Protein AF-A0A7V0P7N4-F1 (afdb_monomer_lite)

Radius of gyration: 17.13 Å; chains: 1; bounding box: 46×35×41 Å

Sequence (166 aa):
MLRQYIFILWTRNGWIIWIKNAVKNLLLRVKTKVYFIRAVEGRRDEVKRKLFSLIQQSQILNFIPVKSSAVIKMHFGEEGNTGFVKPQYVKVIVDEIKKRESTVLLADTNTLYKGRRTNSKDHMELAEEHGFTPEIAGAEVFIPDDRKEENFKEVVVDGEYIKKAK

Secondary structure (DSSP, 8-state):
-----EEEEEETTTEEEEEESHHHHHHTT--PPP------TT-HHHHHHHHHHHHHHHTGGGGSPTT-EEEEE-----TT---SPPHHHHHHHHHHHHTTT-EEEEE----SSSSGGGSHHHHHHHHHHTT-SHHHHSSEEE---TTSGGG---EE---SS-SEE-

Structure (mmCIF, N/CA/C/O backbone):
data_AF-A0A7V0P7N4-F1
#
_entry.id   AF-A0A7V0P7N4-F1
#
loop_
_atom_site.group_PDB
_atom_site.id
_atom_site.type_symbol
_atom_site.label_atom_id
_atom_site.label_alt_id
_atom_site.label_comp_id
_atom_site.label_asym_id
_atom_site.label_entity_id
_atom_site.label_seq_id
_atom_site.pdbx_PDB_ins_code
_atom_site.Cartn_x
_atom_site.Cartn_y
_atom_site.Cartn_z
_atom_site.occupancy
_atom_site.B_iso_or_equiv
_atom_site.auth_seq_id
_atom_site.auth_comp_id
_atom_site.auth_asym_id
_atom_site.auth_atom_id
_atom_site.pdbx_PDB_model_num
ATOM 1 N N . MET A 1 1 ? 3.627 -0.752 23.710 1.00 33.25 1 MET A N 1
ATOM 2 C CA . MET A 1 1 ? 2.493 -0.591 22.772 1.00 33.25 1 MET A CA 1
ATOM 3 C C . MET A 1 1 ? 2.653 -1.623 21.653 1.00 33.25 1 MET A C 1
ATOM 5 O O . MET A 1 1 ? 3.619 -1.540 20.907 1.00 33.25 1 MET A O 1
ATOM 9 N N . LEU A 1 2 ? 1.813 -2.665 21.610 1.00 28.08 2 LEU A N 1
ATOM 10 C CA . LEU A 1 2 ? 1.908 -3.749 20.618 1.00 28.08 2 LEU A CA 1
ATOM 11 C C . LEU A 1 2 ? 1.542 -3.209 19.227 1.00 28.08 2 LEU A C 1
ATOM 13 O O . LEU A 1 2 ? 0.370 -2.970 18.950 1.00 28.08 2 LEU A O 1
ATOM 17 N N . ARG A 1 3 ? 2.540 -3.009 18.360 1.00 34.34 3 ARG A N 1
ATOM 18 C CA . ARG A 1 3 ? 2.314 -2.697 16.943 1.00 34.34 3 ARG A CA 1
ATOM 19 C C . ARG A 1 3 ? 1.809 -3.964 16.252 1.00 34.34 3 ARG A C 1
ATOM 21 O O . ARG A 1 3 ? 2.517 -4.969 16.217 1.00 34.34 3 ARG A O 1
ATOM 28 N N . GLN A 1 4 ? 0.570 -3.942 15.769 1.00 36.25 4 GLN A N 1
ATOM 29 C CA . GLN A 1 4 ? 0.013 -5.028 14.964 1.00 36.25 4 GLN A CA 1
ATOM 30 C C . GLN A 1 4 ? 0.334 -4.754 13.494 1.00 36.25 4 GLN A C 1
ATOM 32 O O . GLN A 1 4 ? 0.027 -3.680 12.986 1.00 36.25 4 GLN A O 1
ATOM 37 N N . TYR A 1 5 ? 0.973 -5.716 12.831 1.00 38.06 5 TYR A N 1
ATOM 38 C CA . TYR A 1 5 ? 1.341 -5.633 11.418 1.00 38.06 5 TYR A CA 1
ATOM 39 C C . TYR A 1 5 ? 0.432 -6.551 10.596 1.00 38.06 5 TYR A C 1
ATOM 41 O O . TYR A 1 5 ? 0.170 -7.689 11.002 1.00 38.06 5 TYR A O 1
ATOM 49 N N . ILE A 1 6 ? -0.020 -6.067 9.439 1.00 42.59 6 ILE A N 1
ATOM 50 C CA . ILE A 1 6 ? -0.655 -6.882 8.401 1.00 42.59 6 ILE A CA 1
ATOM 51 C C . ILE A 1 6 ? 0.357 -7.089 7.279 1.00 42.59 6 ILE A C 1
ATOM 53 O O . ILE A 1 6 ? 0.958 -6.125 6.812 1.00 42.59 6 ILE A O 1
ATOM 57 N N . PHE A 1 7 ? 0.456 -8.323 6.791 1.00 37.62 7 PHE A N 1
ATOM 58 C CA . PHE A 1 7 ? 1.076 -8.622 5.504 1.00 37.62 7 PHE A CA 1
ATOM 59 C C . PHE A 1 7 ? 0.002 -9.111 4.533 1.00 37.62 7 PHE A C 1
ATOM 61 O O . PHE A 1 7 ? -0.750 -10.039 4.848 1.00 37.62 7 PHE A O 1
ATOM 68 N N . ILE A 1 8 ? -0.062 -8.474 3.365 1.00 44.78 8 ILE A N 1
ATOM 69 C CA . ILE A 1 8 ? -0.868 -8.916 2.227 1.00 44.78 8 ILE A CA 1
ATOM 70 C C . ILE A 1 8 ? 0.117 -9.454 1.188 1.00 44.78 8 ILE A C 1
ATOM 72 O O . ILE A 1 8 ? 0.950 -8.700 0.691 1.00 44.78 8 ILE A O 1
ATOM 76 N N . LEU A 1 9 ? 0.039 -10.749 0.875 1.00 36.62 9 LEU A N 1
ATOM 77 C CA . LEU A 1 9 ? 0.823 -11.362 -0.202 1.00 36.62 9 LEU A CA 1
ATOM 78 C C . LEU A 1 9 ? -0.091 -11.666 -1.393 1.00 36.62 9 LEU A C 1
ATOM 80 O O . LEU A 1 9 ? -1.143 -12.287 -1.225 1.00 36.62 9 LEU A O 1
ATOM 84 N N . TRP A 1 10 ? 0.334 -11.271 -2.594 1.00 35.84 10 TRP A N 1
ATOM 85 C CA . TRP A 1 10 ? -0.264 -11.717 -3.851 1.00 35.84 10 TRP A CA 1
ATOM 86 C C . TRP A 1 10 ? 0.690 -12.703 -4.521 1.00 35.84 10 TRP A C 1
ATOM 88 O O . TRP A 1 10 ? 1.882 -12.425 -4.639 1.00 35.84 10 TRP A O 1
ATOM 98 N N . THR A 1 11 ? 0.192 -13.868 -4.934 1.00 36.09 11 THR A N 1
ATOM 99 C CA . THR A 1 11 ? 0.999 -14.833 -5.698 1.00 36.09 11 THR A CA 1
ATOM 100 C C . THR A 1 11 ? 0.567 -14.832 -7.161 1.00 36.09 11 THR A C 1
ATOM 102 O O . THR A 1 11 ? -0.611 -14.631 -7.456 1.00 36.09 11 THR A O 1
ATOM 105 N N . ARG A 1 12 ? 1.505 -15.119 -8.076 1.00 31.55 12 ARG A N 1
ATOM 106 C CA . ARG A 1 12 ? 1.282 -15.199 -9.537 1.00 31.55 12 ARG A CA 1
ATOM 107 C C . ARG A 1 12 ? 0.130 -16.126 -9.968 1.00 31.55 12 ARG A C 1
ATOM 109 O O . ARG A 1 12 ? -0.337 -16.008 -11.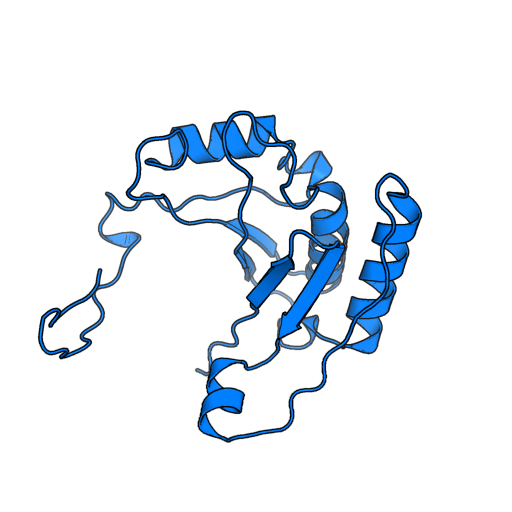091 1.00 31.55 12 ARG A O 1
ATOM 116 N N . ASN A 1 13 ? -0.359 -16.994 -9.079 1.00 34.88 13 ASN A N 1
ATOM 117 C CA . ASN A 1 13 ? -1.439 -17.950 -9.340 1.00 34.88 13 ASN A CA 1
ATOM 118 C C . ASN A 1 13 ? -2.815 -17.496 -8.802 1.00 34.88 13 ASN A C 1
ATOM 120 O O . ASN A 1 13 ? -3.704 -18.326 -8.624 1.00 34.88 13 ASN A O 1
ATOM 124 N N . GLY A 1 14 ? -3.004 -16.201 -8.510 1.00 34.25 14 GLY A N 1
ATOM 125 C CA . GLY A 1 14 ? -4.324 -15.638 -8.191 1.00 34.25 14 GLY A CA 1
ATOM 126 C C . GLY A 1 14 ? -4.780 -15.798 -6.735 1.00 34.25 14 GLY A C 1
ATOM 127 O O . GLY A 1 14 ? -5.980 -15.755 -6.462 1.00 34.25 14 GLY A O 1
ATOM 128 N N . TRP A 1 15 ? -3.847 -15.963 -5.792 1.00 33.25 15 TRP A N 1
ATOM 129 C CA . TRP A 1 15 ? -4.159 -16.061 -4.361 1.00 33.25 15 TRP A CA 1
ATOM 130 C C . TRP A 1 15 ? -3.875 -14.752 -3.628 1.00 33.25 15 TRP A C 1
ATOM 132 O O . TRP A 1 15 ? -2.786 -14.191 -3.753 1.00 33.25 15 TRP A O 1
ATOM 142 N N . ILE A 1 16 ? -4.838 -14.320 -2.812 1.00 45.38 16 ILE A N 1
ATOM 143 C CA . ILE A 1 16 ? -4.656 -13.288 -1.788 1.00 45.38 16 ILE A CA 1
ATOM 144 C C . ILE A 1 16 ? -4.404 -14.018 -0.464 1.00 45.38 16 ILE A C 1
ATOM 146 O O . ILE A 1 16 ? -5.282 -14.736 0.011 1.00 45.38 16 ILE A O 1
ATOM 150 N N . ILE A 1 17 ? -3.221 -13.845 0.128 1.00 46.38 17 ILE A N 1
ATOM 151 C CA . ILE A 1 17 ? -2.871 -14.404 1.441 1.00 46.38 17 ILE A CA 1
ATOM 152 C C . ILE A 1 17 ? -2.857 -13.265 2.464 1.00 46.38 17 ILE A C 1
ATOM 154 O O . ILE A 1 17 ? -2.150 -12.273 2.288 1.00 46.38 17 ILE A O 1
ATOM 158 N N . TRP A 1 18 ? -3.638 -13.422 3.535 1.00 49.12 18 TRP A N 1
ATOM 159 C CA . TRP A 1 18 ? -3.765 -12.464 4.638 1.00 49.12 18 TRP A CA 1
ATOM 160 C C . TRP A 1 18 ? -3.349 -13.122 5.952 1.00 49.12 18 TRP A C 1
ATOM 162 O O . TRP A 1 18 ? -3.935 -14.131 6.350 1.00 49.12 18 TRP A O 1
ATOM 172 N N . ILE A 1 19 ? -2.365 -12.543 6.647 1.00 46.69 19 ILE A N 1
ATOM 173 C CA . ILE A 1 19 ? -1.885 -13.069 7.932 1.00 46.69 19 ILE A CA 1
ATOM 174 C C . ILE A 1 19 ? -1.991 -11.994 9.016 1.00 46.69 19 ILE A C 1
ATOM 176 O O . ILE A 1 19 ? -1.340 -10.953 8.959 1.00 46.69 19 ILE A O 1
ATOM 180 N N . LYS A 1 20 ? -2.785 -12.293 10.048 1.00 43.38 20 LYS A N 1
ATOM 181 C CA . LYS A 1 20 ? -2.811 -11.575 11.330 1.00 43.38 20 LYS A CA 1
ATOM 182 C C . LYS A 1 20 ? -1.693 -12.117 12.227 1.00 43.38 20 LYS A C 1
ATOM 184 O O . LYS A 1 20 ? -1.571 -13.331 12.363 1.00 43.38 20 LYS A O 1
ATOM 189 N N . ASN A 1 21 ? -0.935 -11.243 12.895 1.00 49.16 21 ASN A N 1
ATOM 190 C CA . ASN A 1 21 ? 0.058 -11.629 13.914 1.00 49.16 21 ASN A CA 1
ATOM 191 C C . ASN A 1 21 ? 1.153 -12.605 13.426 1.00 49.16 21 ASN A C 1
ATOM 193 O O . ASN A 1 21 ? 1.604 -13.446 14.202 1.00 49.16 21 ASN A O 1
ATOM 197 N N . ALA A 1 22 ? 1.602 -12.488 12.168 1.00 48.12 22 ALA A N 1
ATOM 198 C CA . ALA A 1 22 ? 2.546 -13.424 11.540 1.00 48.12 22 ALA A CA 1
ATOM 199 C C . ALA A 1 22 ? 3.791 -13.708 12.403 1.00 48.12 22 ALA A C 1
ATOM 201 O O . ALA A 1 22 ? 4.097 -14.862 12.675 1.00 48.12 22 ALA A O 1
ATOM 202 N N . VAL A 1 23 ? 4.454 -12.664 12.915 1.00 45.94 23 VAL A N 1
ATOM 203 C CA . VAL A 1 23 ? 5.694 -12.790 13.707 1.00 45.94 23 VAL A CA 1
ATOM 204 C C . VAL A 1 23 ? 5.445 -13.462 15.062 1.00 45.94 23 VAL A C 1
ATOM 206 O O . VAL A 1 23 ? 6.189 -14.352 15.467 1.00 45.94 23 VAL A O 1
ATOM 209 N N . LYS A 1 24 ? 4.360 -13.088 15.753 1.00 46.06 24 LYS A N 1
ATOM 210 C CA . LYS A 1 24 ? 4.011 -13.656 17.064 1.00 46.06 24 LYS A CA 1
ATOM 211 C C . LYS A 1 24 ? 3.574 -15.121 16.940 1.00 46.06 24 LYS A C 1
ATOM 213 O O . LYS A 1 24 ? 3.943 -15.940 17.773 1.00 46.06 24 LYS A O 1
ATOM 218 N N . ASN A 1 25 ? 2.832 -15.462 15.886 1.00 46.47 25 ASN A N 1
ATOM 219 C CA . ASN A 1 25 ? 2.372 -16.829 15.633 1.00 46.47 25 ASN A CA 1
ATOM 220 C C . ASN A 1 25 ? 3.493 -17.746 15.125 1.00 46.47 25 ASN A C 1
ATOM 222 O O . ASN A 1 25 ? 3.477 -18.931 15.457 1.00 46.47 25 ASN A O 1
ATOM 226 N N . LEU A 1 26 ? 4.468 -17.210 14.377 1.00 48.47 26 LEU A N 1
ATOM 227 C CA . LEU A 1 26 ? 5.660 -17.944 13.938 1.00 48.47 26 LEU A CA 1
ATOM 228 C C . LEU A 1 26 ? 6.530 -18.352 15.139 1.00 48.47 26 LEU A C 1
ATOM 230 O O . LEU A 1 26 ? 6.942 -19.504 15.230 1.00 48.47 26 LEU A O 1
ATOM 234 N N . LEU A 1 27 ? 6.733 -17.435 16.095 1.00 50.16 27 LEU A N 1
ATOM 235 C CA . LEU A 1 27 ? 7.495 -17.689 17.326 1.00 50.16 27 LEU A CA 1
ATOM 236 C C . LEU A 1 27 ? 6.772 -18.631 18.302 1.00 50.16 27 LEU A C 1
ATOM 238 O O . LEU A 1 27 ? 7.418 -19.410 18.995 1.00 50.16 27 LEU A O 1
ATOM 242 N N . LEU A 1 28 ? 5.438 -18.588 18.348 1.00 55.94 28 LEU A N 1
ATOM 243 C CA . LEU A 1 28 ? 4.629 -19.385 19.279 1.00 55.94 28 LEU A CA 1
ATOM 244 C C . LEU A 1 28 ? 4.082 -20.696 18.677 1.00 55.94 28 LEU A C 1
ATOM 246 O O . LEU A 1 28 ? 3.302 -21.378 19.338 1.00 55.94 28 LEU A O 1
ATOM 250 N N . ARG A 1 29 ? 4.443 -21.051 17.429 1.00 55.88 29 ARG A N 1
ATOM 251 C CA . ARG A 1 29 ? 3.885 -22.203 16.678 1.00 55.88 29 ARG A CA 1
ATOM 252 C C . ARG A 1 29 ? 2.347 -22.285 16.743 1.00 55.88 29 ARG A C 1
ATOM 254 O O . ARG A 1 29 ? 1.760 -23.364 16.824 1.00 55.88 29 ARG A O 1
ATOM 261 N N . VAL A 1 30 ? 1.670 -21.140 16.697 1.00 63.88 30 VAL A N 1
ATOM 262 C CA . VAL A 1 30 ? 0.202 -21.085 16.770 1.00 63.88 30 VAL A CA 1
ATOM 263 C C . VAL A 1 30 ? -0.382 -21.373 15.388 1.00 63.88 30 VAL A C 1
ATOM 265 O O . VAL A 1 30 ? -0.013 -20.730 14.401 1.00 63.88 30 VAL A O 1
ATOM 268 N N . LYS A 1 31 ? -1.340 -22.312 15.308 1.00 70.25 31 LYS A N 1
ATOM 269 C CA . LYS A 1 31 ? -2.125 -22.548 14.085 1.00 70.25 31 LYS A CA 1
ATOM 270 C C . LYS A 1 31 ? -2.804 -21.245 13.663 1.00 70.25 31 LYS A C 1
ATOM 272 O O . LYS A 1 31 ? -3.668 -20.722 14.363 1.00 70.25 31 LYS A O 1
ATOM 277 N N . THR A 1 32 ? -2.417 -20.726 12.503 1.00 76.56 32 THR A N 1
ATOM 278 C CA . THR A 1 32 ? -2.994 -19.501 11.947 1.00 76.56 32 THR A CA 1
ATOM 279 C C . THR A 1 32 ? -4.193 -19.856 11.074 1.00 76.56 32 THR A C 1
ATOM 281 O O . THR A 1 32 ? -4.092 -20.707 10.193 1.00 76.56 32 THR A O 1
ATOM 284 N N . LYS A 1 33 ? -5.339 -19.208 11.313 1.00 82.62 33 LYS A N 1
ATOM 285 C CA . LYS A 1 33 ? -6.505 -19.326 10.428 1.00 82.62 33 LYS A CA 1
ATOM 286 C C . LYS A 1 33 ? -6.234 -18.550 9.141 1.00 82.62 33 LYS A C 1
ATOM 288 O O . LYS A 1 33 ? -5.998 -17.345 9.194 1.00 82.62 33 LYS A O 1
ATOM 293 N N . VAL A 1 34 ? -6.279 -19.245 8.009 1.00 85.50 34 VAL A N 1
ATOM 294 C CA . VAL A 1 34 ? -6.112 -18.668 6.671 1.00 85.50 34 VAL A CA 1
ATOM 295 C C . VAL A 1 34 ? -7.484 -18.560 6.017 1.00 85.50 34 VAL A C 1
ATOM 297 O O . VAL A 1 34 ? -8.242 -19.526 6.011 1.00 85.50 34 VAL A O 1
ATOM 300 N N . TYR A 1 35 ? -7.790 -17.392 5.459 1.00 86.75 35 TYR A N 1
ATOM 301 C CA . TYR A 1 35 ? -9.008 -17.148 4.693 1.00 86.75 35 TYR A CA 1
ATOM 302 C C . TYR A 1 35 ? -8.621 -16.957 3.231 1.00 86.75 35 TYR A C 1
ATOM 304 O O . TYR A 1 35 ? -7.767 -16.127 2.926 1.00 86.75 35 TYR A O 1
ATOM 312 N N . PHE A 1 36 ? -9.235 -17.719 2.332 1.00 88.62 36 PHE A N 1
ATOM 313 C CA . PHE A 1 36 ? -8.985 -17.624 0.900 1.00 88.62 36 PHE A CA 1
ATOM 314 C C . PHE A 1 36 ? -10.287 -17.800 0.128 1.00 88.62 36 PHE A C 1
ATOM 316 O O . PHE A 1 36 ? -11.215 -18.471 0.574 1.00 88.62 36 PHE A O 1
ATOM 323 N N . ILE A 1 37 ? -10.348 -17.197 -1.053 1.00 88.75 37 ILE A N 1
ATOM 324 C CA . ILE A 1 37 ? -11.453 -17.377 -1.985 1.00 88.75 37 ILE A CA 1
ATOM 325 C C . ILE A 1 37 ? -10.900 -17.327 -3.400 1.00 88.75 37 ILE A C 1
ATOM 327 O O . ILE A 1 37 ? -10.031 -16.511 -3.709 1.00 88.75 37 ILE A O 1
ATOM 331 N N . ARG A 1 38 ? -11.395 -18.204 -4.273 1.00 88.56 38 ARG A N 1
ATOM 332 C CA . ARG A 1 38 ? -10.977 -18.210 -5.674 1.00 88.56 38 ARG A CA 1
ATOM 333 C C . ARG A 1 38 ? -11.419 -16.911 -6.350 1.00 88.56 38 ARG A C 1
ATOM 335 O O . ARG A 1 38 ? -12.609 -16.588 -6.330 1.00 88.56 38 ARG A O 1
ATOM 342 N N . ALA A 1 39 ? -10.487 -16.221 -6.995 1.00 84.75 39 ALA A N 1
ATOM 343 C CA . ALA A 1 39 ? -10.742 -15.080 -7.868 1.00 84.75 39 ALA A CA 1
ATOM 344 C C . ALA A 1 39 ? -10.474 -15.477 -9.328 1.00 84.75 39 ALA A C 1
ATOM 346 O O . ALA A 1 39 ? -9.579 -16.274 -9.598 1.00 84.75 39 ALA A O 1
ATOM 347 N N . VAL A 1 40 ? -11.267 -14.947 -10.258 1.00 82.94 40 VAL A N 1
ATOM 348 C CA . VAL A 1 40 ? -11.046 -15.111 -11.701 1.00 82.94 40 VAL A CA 1
ATOM 349 C C . VAL A 1 40 ? -10.683 -13.748 -12.265 1.00 82.94 40 VAL A C 1
ATOM 351 O O . VAL A 1 40 ? -11.368 -12.757 -11.995 1.00 82.94 40 VAL A O 1
ATOM 354 N N . GLU A 1 41 ? -9.591 -13.695 -13.020 1.00 76.69 41 GLU A N 1
ATOM 355 C CA . GLU A 1 41 ? -9.132 -12.468 -13.660 1.00 76.69 41 GLU A CA 1
ATOM 356 C C . GLU A 1 41 ? -10.190 -11.916 -14.634 1.00 76.69 41 GLU A C 1
ATOM 358 O O . GLU A 1 41 ? -11.021 -12.649 -15.167 1.00 76.69 41 GLU A O 1
ATOM 363 N N . GLY A 1 42 ? -10.237 -10.592 -14.794 1.00 77.25 42 GLY A N 1
ATOM 364 C CA . GLY A 1 42 ? -11.249 -9.906 -15.608 1.00 77.25 42 GLY A CA 1
ATOM 365 C C . GLY A 1 42 ? -12.613 -9.706 -14.931 1.00 77.25 42 GLY A C 1
ATOM 366 O O . GLY A 1 42 ? -13.345 -8.792 -15.301 1.00 77.25 42 GLY A O 1
ATOM 367 N N . ARG A 1 43 ? -12.955 -10.457 -13.872 1.00 89.81 43 ARG A N 1
ATOM 368 C CA . ARG A 1 43 ? -14.242 -10.313 -13.158 1.00 89.81 43 ARG A CA 1
ATOM 369 C C . ARG A 1 43 ? -14.171 -9.334 -11.986 1.00 89.81 43 ARG A C 1
ATOM 371 O O . ARG A 1 43 ? -14.386 -9.698 -10.830 1.00 89.81 43 ARG A O 1
ATOM 378 N N . ARG A 1 44 ? -13.871 -8.068 -12.284 1.00 87.94 44 ARG A N 1
ATOM 379 C CA . ARG A 1 44 ? -13.554 -7.030 -11.282 1.00 87.94 44 ARG A CA 1
ATOM 380 C C . ARG A 1 44 ? -14.588 -6.910 -10.155 1.00 87.94 44 ARG A C 1
ATOM 382 O O . ARG A 1 44 ? -14.211 -6.894 -8.985 1.00 87.94 44 ARG A O 1
ATOM 389 N N . ASP A 1 45 ? -15.879 -6.836 -10.476 1.00 93.00 45 ASP A N 1
ATOM 390 C CA . ASP A 1 45 ? -16.928 -6.681 -9.455 1.00 93.00 45 ASP A CA 1
ATOM 391 C C . ASP A 1 45 ? -17.106 -7.929 -8.592 1.00 93.00 45 ASP A C 1
ATOM 393 O O . ASP A 1 45 ? -17.358 -7.826 -7.392 1.00 93.00 45 ASP A O 1
ATOM 397 N N . GLU A 1 46 ? -16.914 -9.111 -9.177 1.00 93.75 46 GLU A N 1
ATOM 398 C CA . GLU A 1 46 ? -16.903 -10.368 -8.431 1.00 93.75 46 GLU A CA 1
ATOM 399 C C . GLU A 1 46 ? -15.748 -10.387 -7.424 1.00 93.75 46 GLU A C 1
ATOM 401 O O . GLU A 1 46 ? -15.960 -10.710 -6.256 1.00 93.75 46 GLU A O 1
ATOM 406 N N . VAL A 1 47 ? -14.548 -9.973 -7.849 1.00 93.00 47 VAL A N 1
ATOM 407 C CA . VAL A 1 47 ? -13.368 -9.889 -6.978 1.00 93.00 47 VAL A CA 1
ATOM 408 C C . VAL A 1 47 ? -13.596 -8.903 -5.834 1.00 93.00 47 VAL A C 1
ATOM 410 O O . VAL A 1 47 ? -13.338 -9.257 -4.685 1.00 93.00 47 VAL A O 1
ATOM 413 N N . LYS A 1 48 ? -14.145 -7.710 -6.106 1.00 94.69 48 LYS A N 1
ATOM 414 C CA . LYS A 1 48 ? -14.467 -6.723 -5.058 1.00 94.69 48 LYS A CA 1
ATOM 415 C C . LYS A 1 48 ? -15.439 -7.287 -4.016 1.00 94.69 48 LYS A C 1
ATOM 417 O O . LYS A 1 48 ? -15.171 -7.183 -2.821 1.00 94.69 48 LYS A O 1
ATOM 422 N N . ARG A 1 49 ? -16.532 -7.934 -4.447 1.00 96.12 49 ARG A N 1
ATOM 423 C CA . ARG A 1 49 ? -17.505 -8.557 -3.527 1.00 96.12 49 ARG A CA 1
ATOM 424 C C . ARG A 1 49 ? -16.869 -9.656 -2.682 1.00 96.12 49 ARG A C 1
ATOM 426 O O . ARG A 1 49 ? -17.060 -9.689 -1.472 1.00 96.12 49 ARG A O 1
ATOM 433 N N . LYS A 1 50 ? -16.083 -10.533 -3.308 1.00 94.94 50 LYS A N 1
ATOM 434 C CA . LYS A 1 50 ? -15.377 -11.623 -2.624 1.00 94.94 50 LYS A CA 1
ATOM 435 C C . LYS A 1 50 ? -14.368 -11.105 -1.599 1.00 94.94 50 LYS A C 1
ATOM 437 O O . LYS A 1 50 ? -14.304 -11.635 -0.492 1.00 94.94 50 LYS A O 1
ATOM 442 N N . LEU A 1 51 ? -13.621 -10.055 -1.942 1.00 94.94 51 LEU A N 1
ATOM 443 C CA . LEU A 1 51 ? -12.697 -9.389 -1.026 1.00 94.94 51 LEU A CA 1
ATOM 444 C C . LEU A 1 51 ? -13.440 -8.795 0.176 1.00 94.94 51 LEU A C 1
ATOM 446 O O . LEU A 1 51 ? -13.035 -9.031 1.311 1.00 94.94 51 LEU A O 1
ATOM 450 N N . PHE A 1 52 ? -14.558 -8.102 -0.055 1.00 96.06 52 PHE A N 1
ATOM 451 C CA . PHE A 1 52 ? -15.404 -7.599 1.027 1.00 96.06 52 PHE A CA 1
ATOM 452 C C . PHE A 1 52 ? -15.880 -8.733 1.950 1.00 96.06 52 PHE A C 1
ATOM 454 O O . PHE A 1 52 ? -15.688 -8.652 3.163 1.00 96.06 52 PHE A O 1
ATOM 461 N N . SER A 1 53 ? -16.414 -9.831 1.400 1.00 95.69 53 SER A N 1
ATOM 462 C CA . SER A 1 53 ? -16.826 -10.994 2.198 1.00 95.69 53 SER A CA 1
ATOM 463 C C . SER A 1 53 ? -15.675 -11.569 3.032 1.00 95.69 53 SER A C 1
ATOM 465 O O . SER A 1 53 ? -15.875 -11.881 4.205 1.00 95.69 53 SER A O 1
ATOM 467 N N . LEU A 1 54 ? -14.462 -11.664 2.476 1.00 94.88 54 LEU A N 1
ATOM 468 C CA . LEU A 1 54 ? -13.283 -12.115 3.222 1.00 94.88 54 LEU A CA 1
ATOM 469 C C . LEU A 1 54 ? -12.916 -11.168 4.366 1.00 94.88 54 LEU A C 1
ATOM 471 O O . LEU A 1 54 ? -12.586 -11.644 5.453 1.00 94.88 54 LEU A O 1
ATOM 475 N N . ILE A 1 55 ? -12.981 -9.852 4.156 1.00 94.38 55 ILE A N 1
ATOM 476 C CA . ILE A 1 55 ? -12.704 -8.858 5.204 1.00 94.38 55 ILE A CA 1
ATOM 477 C C . ILE A 1 55 ? -13.679 -9.034 6.375 1.00 94.38 55 ILE A C 1
ATOM 479 O O . ILE A 1 55 ? -13.235 -9.081 7.524 1.00 94.38 55 ILE A O 1
ATOM 483 N N . GLN A 1 56 ? -14.975 -9.208 6.090 1.00 95.00 56 GLN A N 1
ATOM 484 C CA . GLN A 1 56 ? -15.992 -9.420 7.125 1.00 95.00 56 GLN A CA 1
ATOM 485 C C . GLN A 1 56 ? -15.773 -10.740 7.879 1.00 95.00 56 GLN A C 1
ATOM 487 O O . GLN A 1 56 ? -15.726 -10.750 9.108 1.00 95.00 56 GLN A O 1
ATOM 492 N N . GLN A 1 57 ? -15.568 -11.848 7.160 1.00 94.44 57 GLN A N 1
ATOM 493 C CA . GLN A 1 57 ? -15.399 -13.177 7.766 1.00 94.44 57 GLN A CA 1
ATOM 494 C C . GLN A 1 57 ? -14.109 -13.297 8.590 1.00 94.44 57 GLN A C 1
ATOM 496 O O . GLN A 1 57 ? -14.097 -13.899 9.661 1.00 94.44 57 GLN A O 1
ATOM 501 N N . SER A 1 58 ? -13.016 -12.696 8.120 1.00 92.88 58 SER A N 1
ATOM 502 C CA . SER A 1 58 ? -11.725 -12.716 8.823 1.00 92.88 58 SER A CA 1
ATOM 503 C C . SER A 1 58 ? -11.624 -11.683 9.949 1.00 92.88 58 SER A C 1
ATOM 505 O O . SER A 1 58 ? -10.683 -11.726 10.758 1.00 92.88 58 SER A O 1
ATOM 507 N N . GLN A 1 59 ? -12.571 -10.736 9.995 1.00 91.00 59 GLN A N 1
ATOM 508 C CA . GLN A 1 59 ? -12.609 -9.613 10.932 1.00 91.00 59 GLN A CA 1
ATOM 509 C C . GLN A 1 59 ? -11.292 -8.840 10.972 1.00 91.00 59 GLN A C 1
ATOM 511 O O . GLN A 1 59 ? -10.804 -8.422 12.033 1.00 91.00 59 GLN A O 1
ATOM 516 N N . ILE A 1 60 ? -10.604 -8.771 9.835 1.00 87.38 60 ILE A N 1
ATOM 517 C CA . ILE A 1 60 ? -9.165 -8.590 9.908 1.00 87.38 60 ILE A CA 1
ATOM 518 C C . ILE A 1 60 ? -8.739 -7.168 10.238 1.00 87.38 60 ILE A C 1
ATOM 520 O O . ILE A 1 60 ? -7.689 -6.970 10.833 1.00 87.38 60 ILE A O 1
ATOM 524 N N . LEU A 1 61 ? -9.629 -6.216 9.993 1.00 91.38 61 LEU A N 1
ATOM 525 C CA . LEU A 1 61 ? -9.462 -4.806 10.314 1.00 91.38 61 LEU A CA 1
ATOM 526 C C . LEU A 1 61 ? -9.804 -4.466 11.775 1.00 91.38 61 LEU A C 1
ATOM 528 O O . LEU A 1 61 ? -9.635 -3.324 12.180 1.00 91.38 61 LEU A O 1
ATOM 532 N N . ASN A 1 62 ? -10.248 -5.426 12.599 1.00 89.94 62 ASN A N 1
ATOM 533 C CA . ASN A 1 62 ? -10.675 -5.149 13.981 1.00 89.94 62 ASN A CA 1
ATOM 534 C C . ASN A 1 62 ? -9.572 -4.631 14.910 1.00 89.94 62 ASN A C 1
ATOM 536 O O . ASN A 1 62 ? -9.887 -4.098 15.967 1.00 89.94 62 ASN A O 1
ATOM 540 N N . PHE A 1 63 ? -8.299 -4.780 14.545 1.00 86.19 63 PHE A N 1
ATOM 541 C CA . PHE A 1 63 ? -7.208 -4.200 15.328 1.00 86.19 63 PHE A CA 1
ATOM 542 C C . PHE A 1 63 ? -7.016 -2.701 15.077 1.00 86.19 63 PHE A C 1
ATOM 544 O O . PHE A 1 63 ? -6.267 -2.071 15.819 1.00 86.19 63 PHE A O 1
ATOM 551 N N . ILE A 1 64 ? -7.651 -2.147 14.038 1.00 85.81 64 ILE A N 1
ATOM 552 C CA . ILE A 1 64 ? -7.596 -0.723 13.719 1.00 85.81 64 ILE A CA 1
ATOM 553 C C . ILE A 1 64 ? -8.600 -0.003 14.631 1.00 85.81 64 ILE A C 1
ATOM 555 O O . ILE A 1 64 ? -9.807 -0.279 14.532 1.00 85.81 64 ILE A O 1
ATOM 559 N N . PRO A 1 65 ? -8.133 0.897 15.517 1.00 85.75 65 PRO A N 1
ATOM 560 C CA . PRO A 1 65 ? -9.014 1.672 16.379 1.00 85.75 65 PRO A CA 1
ATOM 561 C C . PRO A 1 65 ? -9.921 2.613 15.578 1.00 85.75 65 PRO A C 1
ATOM 563 O O . PRO A 1 65 ? -9.627 2.985 14.441 1.00 85.75 65 PRO A O 1
ATOM 566 N N . VAL A 1 66 ? -11.024 3.020 16.197 1.00 92.19 66 VAL A N 1
ATOM 567 C CA . VAL A 1 66 ? -11.880 4.098 15.685 1.00 92.19 66 VAL A CA 1
ATOM 568 C C . VAL A 1 66 ? -11.133 5.431 15.807 1.00 92.19 66 VAL A C 1
ATOM 570 O O . VAL A 1 66 ? -10.386 5.608 16.771 1.00 92.19 66 VAL A O 1
ATOM 573 N N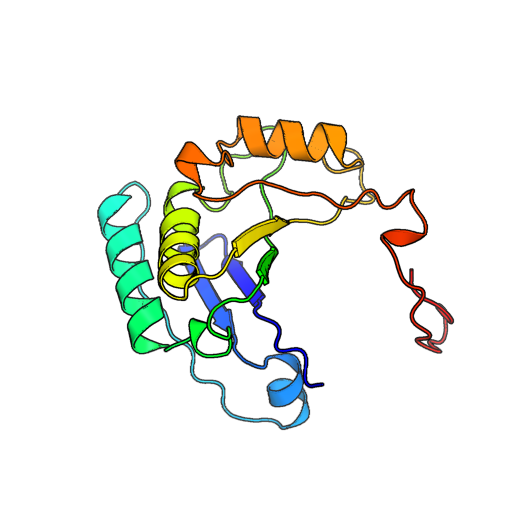 . LYS A 1 67 ? -11.321 6.351 14.849 1.00 93.88 67 LYS A N 1
ATOM 574 C CA . LYS A 1 67 ? -10.643 7.662 14.795 1.00 93.88 67 LYS A CA 1
ATOM 575 C C . LYS A 1 67 ? -9.115 7.548 14.856 1.00 93.88 67 LYS A C 1
ATOM 577 O O . LYS A 1 67 ? -8.464 8.190 15.679 1.00 93.88 67 LYS A O 1
ATOM 582 N N . SER A 1 68 ? -8.533 6.698 14.012 1.00 88.94 68 SER A N 1
ATOM 583 C CA . SER A 1 68 ? -7.083 6.476 13.960 1.00 88.94 68 SER A CA 1
ATOM 584 C C . SER A 1 68 ? -6.508 6.735 12.567 1.00 88.94 68 SER A C 1
ATOM 586 O O . SER A 1 68 ? -7.243 6.992 11.617 1.00 88.94 68 SER A O 1
ATOM 588 N N . SER A 1 69 ? -5.184 6.671 12.438 1.00 87.56 69 SER A N 1
ATOM 589 C CA . SER A 1 69 ? -4.507 6.725 11.140 1.00 87.56 69 SER A CA 1
ATOM 590 C C . SER A 1 69 ? -3.965 5.344 10.795 1.00 87.56 69 SER A C 1
ATOM 592 O O . SER A 1 69 ? -3.284 4.718 11.611 1.00 87.56 69 SER A O 1
ATOM 594 N N . ALA A 1 70 ? -4.244 4.873 9.582 1.00 91.44 70 ALA A N 1
ATOM 595 C CA . ALA A 1 70 ? -3.756 3.602 9.069 1.00 91.44 70 ALA A CA 1
ATOM 596 C C . ALA A 1 70 ? -2.887 3.808 7.824 1.00 91.44 70 ALA A C 1
ATOM 598 O O . ALA A 1 70 ? -3.172 4.647 6.974 1.00 91.44 70 ALA A O 1
ATOM 599 N N . VAL A 1 71 ? -1.843 2.991 7.693 1.00 93.38 71 VAL A N 1
ATOM 600 C CA . VAL A 1 71 ? -1.009 2.935 6.489 1.00 93.38 71 VAL A CA 1
ATOM 601 C C . VAL A 1 71 ? -1.097 1.530 5.913 1.00 93.38 71 VAL A C 1
ATOM 603 O O . VAL A 1 71 ? -0.808 0.551 6.604 1.00 93.38 71 VAL A O 1
ATOM 606 N N . ILE A 1 72 ? -1.500 1.424 4.649 1.00 95.00 72 ILE A N 1
ATOM 607 C CA . ILE A 1 72 ? -1.503 0.169 3.902 1.00 95.00 72 ILE A CA 1
ATOM 608 C C . ILE A 1 72 ? -0.195 0.101 3.122 1.00 95.00 72 ILE A C 1
ATOM 610 O O . ILE A 1 72 ? -0.033 0.787 2.114 1.00 95.00 72 ILE A O 1
ATOM 614 N N . LYS A 1 73 ? 0.740 -0.734 3.586 1.00 95.38 73 LYS A N 1
ATOM 615 C CA . LYS A 1 73 ? 1.970 -0.996 2.836 1.00 95.38 73 LYS A CA 1
ATOM 616 C C . LYS A 1 73 ? 1.703 -1.992 1.712 1.00 95.38 73 LYS A C 1
ATOM 618 O O . LYS A 1 73 ? 1.224 -3.096 1.979 1.00 95.38 73 LYS A O 1
ATOM 623 N N . MET A 1 74 ? 2.029 -1.626 0.479 1.00 95.12 74 MET A N 1
ATOM 624 C CA . MET A 1 74 ? 1.861 -2.492 -0.685 1.00 95.12 74 MET A CA 1
ATOM 625 C C . MET A 1 74 ? 2.784 -2.098 -1.836 1.00 95.12 74 MET A C 1
ATOM 627 O O . MET A 1 74 ? 3.322 -1.005 -1.853 1.00 95.12 74 MET A O 1
ATOM 631 N N . HIS A 1 75 ? 2.925 -2.990 -2.813 1.00 95.25 75 HIS A N 1
ATOM 632 C CA . HIS A 1 75 ? 3.705 -2.749 -4.022 1.00 95.25 75 HIS A CA 1
ATOM 633 C C . HIS A 1 75 ? 2.815 -2.170 -5.132 1.00 95.25 75 HIS A C 1
ATOM 635 O O . HIS A 1 75 ? 1.812 -2.792 -5.496 1.00 95.25 75 HIS A O 1
ATOM 641 N N . PHE A 1 76 ? 3.203 -1.034 -5.715 1.00 96.69 76 PHE A N 1
ATOM 642 C CA . PHE A 1 76 ? 2.404 -0.328 -6.734 1.00 96.69 76 PHE A CA 1
ATOM 643 C C . PHE A 1 76 ? 2.618 -0.819 -8.170 1.00 96.69 76 PHE A C 1
ATOM 645 O O . PHE A 1 76 ? 1.798 -0.585 -9.047 1.00 96.69 76 PHE A O 1
ATOM 652 N N . GLY A 1 77 ? 3.693 -1.558 -8.416 1.00 95.88 77 GLY A N 1
ATOM 653 C CA . GLY A 1 77 ? 4.024 -2.148 -9.714 1.00 95.88 77 GLY A CA 1
ATOM 654 C C . GLY A 1 77 ? 5.424 -1.735 -10.130 1.00 95.88 77 GLY A C 1
ATOM 655 O O . GLY A 1 77 ? 6.076 -0.995 -9.412 1.00 95.88 77 GLY A O 1
ATOM 656 N N . GLU A 1 78 ? 5.898 -2.269 -11.244 1.00 96.50 78 GLU A N 1
ATOM 657 C CA . GLU A 1 78 ? 7.147 -1.828 -11.871 1.00 96.50 78 GLU A CA 1
ATOM 658 C C . GLU A 1 78 ? 6.794 -1.227 -13.220 1.00 96.50 78 GLU A C 1
ATOM 660 O O . GLU A 1 78 ? 5.769 -1.593 -13.799 1.00 96.50 78 GLU A O 1
ATOM 665 N N . GLU A 1 79 ? 7.640 -0.339 -13.723 1.00 96.06 79 GLU A N 1
ATOM 666 C CA . GLU A 1 79 ? 7.475 0.211 -15.064 1.00 96.06 79 GLU A CA 1
ATOM 667 C C . GLU A 1 79 ? 7.311 -0.913 -16.103 1.00 96.06 79 GLU A C 1
ATOM 669 O O . GLU A 1 79 ? 8.043 -1.905 -16.105 1.00 96.06 79 GLU A O 1
ATOM 674 N N . GLY A 1 80 ? 6.288 -0.788 -16.953 1.00 93.31 80 GLY A N 1
ATOM 675 C CA . GLY A 1 80 ? 5.953 -1.782 -17.977 1.00 93.31 80 GLY A CA 1
ATOM 676 C C . GLY A 1 80 ? 5.276 -3.062 -17.464 1.00 93.31 80 GLY A C 1
ATOM 677 O O . GLY A 1 80 ? 4.886 -3.905 -18.272 1.00 93.31 80 GLY A O 1
ATOM 678 N N . ASN A 1 81 ? 5.086 -3.233 -16.151 1.00 92.56 81 ASN A N 1
ATOM 679 C CA . ASN A 1 81 ? 4.417 -4.403 -15.583 1.00 92.56 81 ASN A CA 1
ATOM 680 C C . ASN A 1 81 ? 2.945 -4.120 -15.262 1.00 92.56 81 ASN A C 1
ATOM 682 O O . ASN A 1 81 ? 2.624 -3.148 -14.598 1.00 92.56 81 ASN A O 1
ATOM 686 N N . THR A 1 82 ? 2.047 -5.045 -15.610 1.00 89.44 82 THR A N 1
ATOM 687 C CA . THR A 1 82 ? 0.605 -4.947 -15.311 1.00 89.44 82 THR A CA 1
ATOM 688 C C . THR A 1 82 ? 0.135 -5.898 -14.205 1.00 89.44 82 THR A C 1
ATOM 690 O O . THR A 1 82 ? -1.025 -5.830 -13.788 1.00 89.44 82 THR A O 1
ATOM 693 N N . GLY A 1 83 ? 1.016 -6.768 -13.697 1.00 89.81 83 GLY A N 1
ATOM 694 C CA . GLY A 1 83 ? 0.704 -7.811 -12.710 1.00 89.81 83 GLY A CA 1
ATOM 695 C C . GLY A 1 83 ? 0.560 -7.337 -11.258 1.00 89.81 83 GLY A C 1
ATOM 696 O O . GLY A 1 83 ? 0.590 -8.161 -10.346 1.00 89.81 83 GLY A O 1
ATOM 697 N N . PHE A 1 84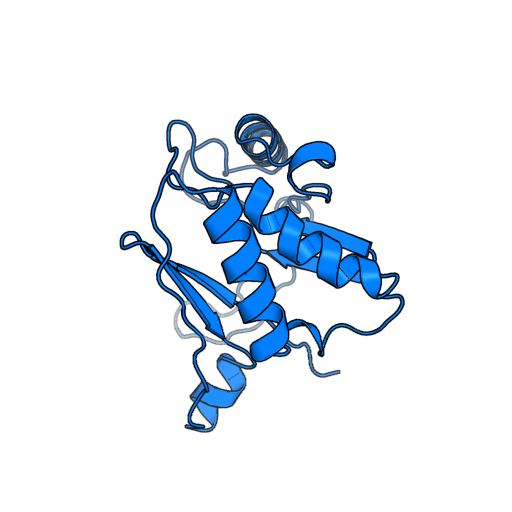 ? 0.457 -6.030 -11.015 1.00 93.25 84 PHE A N 1
ATOM 698 C CA . PHE A 1 84 ? 0.241 -5.464 -9.683 1.00 93.25 84 PHE A CA 1
ATOM 699 C C . PHE A 1 84 ? -1.227 -5.573 -9.234 1.00 93.25 84 PHE A C 1
ATOM 701 O O . PHE A 1 84 ? -2.151 -5.700 -10.048 1.00 93.25 84 PHE A O 1
ATOM 708 N N . VAL A 1 85 ? -1.453 -5.506 -7.915 1.00 92.50 85 VAL A N 1
ATOM 709 C CA . VAL A 1 85 ? -2.804 -5.492 -7.333 1.00 92.50 85 VAL A CA 1
ATOM 710 C C . VAL A 1 85 ? -3.554 -4.274 -7.852 1.00 92.50 85 VAL A C 1
ATOM 712 O O . VAL A 1 85 ? -3.088 -3.151 -7.711 1.00 92.50 85 VAL A O 1
ATOM 715 N N . LYS A 1 86 ? -4.735 -4.482 -8.434 1.00 93.69 86 LYS A N 1
ATOM 716 C CA . LYS A 1 86 ? -5.486 -3.378 -9.030 1.00 93.69 86 LYS A CA 1
ATOM 717 C C . LYS A 1 86 ? -5.970 -2.390 -7.951 1.00 93.69 86 LYS A C 1
ATOM 719 O O . LYS A 1 86 ? -6.534 -2.839 -6.946 1.00 93.69 86 LYS A O 1
ATOM 724 N N . PRO A 1 87 ? -5.831 -1.069 -8.161 1.00 96.56 87 PRO A N 1
ATOM 725 C CA . PRO A 1 87 ? -6.181 -0.050 -7.165 1.00 96.56 87 PRO A CA 1
ATOM 726 C C . PRO A 1 87 ? -7.660 -0.105 -6.747 1.00 96.56 87 PRO A C 1
ATOM 728 O O . PRO A 1 87 ? -7.993 0.099 -5.581 1.00 96.56 87 PRO A O 1
ATOM 731 N N . GLN A 1 88 ? -8.556 -0.530 -7.647 1.00 96.06 88 GLN A N 1
ATOM 732 C CA . GLN A 1 88 ? -9.984 -0.696 -7.343 1.00 96.06 88 GLN A CA 1
ATOM 733 C C . GLN A 1 88 ? -10.258 -1.778 -6.285 1.00 96.06 88 GLN A C 1
ATOM 735 O O . GLN A 1 88 ? -11.314 -1.768 -5.654 1.00 96.06 88 GLN A O 1
ATOM 740 N N . TYR A 1 89 ? -9.348 -2.740 -6.104 1.00 95.50 89 TYR A N 1
ATOM 741 C CA . TYR A 1 89 ? -9.455 -3.741 -5.039 1.00 95.50 89 TYR A CA 1
ATOM 742 C C . TYR A 1 89 ? -8.989 -3.171 -3.701 1.00 95.50 89 TYR A C 1
ATOM 744 O O . TYR A 1 89 ? -9.603 -3.447 -2.673 1.00 95.50 89 TYR A O 1
ATOM 752 N N . VAL A 1 90 ? -7.955 -2.328 -3.716 1.00 96.50 90 VAL A N 1
ATOM 753 C CA . VAL A 1 90 ? -7.455 -1.630 -2.523 1.00 96.50 90 VAL A CA 1
ATOM 754 C C . VAL A 1 90 ? -8.523 -0.707 -1.953 1.00 96.50 90 VAL A C 1
ATOM 756 O O . VAL A 1 90 ? -8.727 -0.701 -0.741 1.00 96.50 90 VAL A O 1
ATOM 759 N N . LYS A 1 91 ? -9.286 -0.033 -2.822 1.00 97.75 91 LYS A N 1
ATOM 760 C CA . LYS A 1 91 ? -10.409 0.815 -2.414 1.00 97.75 91 LYS A CA 1
ATOM 761 C C . LYS A 1 91 ? -11.414 0.107 -1.504 1.00 97.75 91 LYS A C 1
ATOM 763 O O . LYS A 1 91 ? -11.889 0.712 -0.552 1.00 97.75 91 LYS A O 1
ATOM 768 N N . VAL A 1 92 ? -11.677 -1.186 -1.720 1.00 97.88 92 VAL A N 1
ATOM 769 C CA . VAL A 1 92 ? -12.555 -1.973 -0.833 1.00 97.88 92 VAL A CA 1
ATOM 770 C C . VAL A 1 92 ? -12.005 -2.002 0.596 1.00 97.88 92 VAL A C 1
ATOM 772 O O . VAL A 1 92 ? -12.761 -1.857 1.547 1.00 97.88 92 VAL A O 1
ATOM 775 N N . ILE A 1 93 ? -10.691 -2.159 0.762 1.00 97.31 93 ILE A N 1
ATOM 776 C CA . ILE A 1 93 ? -10.041 -2.162 2.079 1.00 97.31 93 ILE A CA 1
ATOM 777 C C . ILE A 1 93 ? -10.070 -0.753 2.682 1.00 97.31 93 ILE A C 1
ATOM 779 O O . ILE A 1 93 ? -10.410 -0.598 3.853 1.00 97.31 93 ILE A O 1
ATOM 783 N N . VAL A 1 94 ? -9.741 0.267 1.886 1.00 97.94 94 VAL A N 1
ATOM 784 C CA . VAL A 1 94 ? -9.720 1.670 2.326 1.00 97.94 94 VAL A CA 1
ATOM 785 C C . VAL A 1 94 ? -11.094 2.117 2.819 1.00 97.94 94 VAL A C 1
ATOM 787 O O . VAL A 1 94 ? -11.192 2.686 3.905 1.00 97.94 94 VAL A O 1
ATOM 790 N N . ASP A 1 95 ? -12.154 1.811 2.072 1.00 98.25 95 ASP A N 1
ATOM 791 C CA . ASP A 1 95 ? -13.524 2.174 2.433 1.00 98.25 95 ASP A CA 1
ATOM 792 C C . ASP A 1 95 ? -13.947 1.496 3.754 1.00 98.25 95 ASP A C 1
ATOM 794 O O . ASP A 1 95 ? -14.549 2.140 4.614 1.00 98.25 95 ASP A O 1
ATOM 798 N N . GLU A 1 96 ? -13.564 0.233 3.983 1.00 97.38 96 GLU A N 1
ATOM 799 C CA . GLU A 1 96 ? -13.827 -0.459 5.256 1.00 97.38 96 GLU A CA 1
ATOM 800 C C . GLU A 1 96 ? -13.064 0.138 6.448 1.00 97.38 96 GLU A C 1
ATOM 802 O O . GLU A 1 96 ? -13.576 0.137 7.570 1.00 97.38 96 GLU A O 1
ATOM 807 N N . ILE A 1 97 ? -11.855 0.664 6.236 1.00 95.94 97 ILE A N 1
ATOM 808 C CA . ILE A 1 97 ? -11.109 1.368 7.289 1.00 95.94 97 ILE A CA 1
ATOM 809 C C . ILE A 1 97 ? -11.740 2.738 7.565 1.00 95.94 97 ILE A C 1
ATOM 811 O O . ILE A 1 97 ? -11.937 3.092 8.729 1.00 95.94 97 ILE A O 1
ATOM 815 N N . LYS A 1 98 ? -12.118 3.487 6.521 1.00 96.38 98 LYS A N 1
ATOM 816 C CA . LYS A 1 98 ? -12.733 4.820 6.641 1.00 96.38 98 LYS A CA 1
ATOM 817 C C . LYS A 1 98 ? -14.085 4.802 7.358 1.00 96.38 98 LYS A C 1
ATOM 819 O O . LYS A 1 98 ? -14.399 5.756 8.063 1.00 96.38 98 LYS A O 1
ATOM 824 N N . LYS A 1 99 ? -14.842 3.697 7.293 1.00 96.94 99 LYS A N 1
ATOM 825 C CA . LYS A 1 99 ? -16.052 3.480 8.121 1.00 96.94 99 LYS A CA 1
ATOM 826 C C . LYS A 1 99 ? -15.797 3.567 9.632 1.00 96.94 99 LYS A C 1
ATOM 828 O O . LYS A 1 99 ? -16.740 3.730 10.395 1.00 96.94 99 LYS A O 1
ATOM 833 N N . ARG A 1 100 ? -14.540 3.457 10.073 1.00 94.00 100 ARG A N 1
ATOM 834 C CA . ARG A 1 100 ? -14.119 3.619 11.474 1.00 94.00 100 ARG A CA 1
ATOM 835 C C . ARG A 1 100 ? -13.698 5.055 11.800 1.00 94.00 100 ARG A C 1
ATOM 837 O O . ARG A 1 100 ? -12.986 5.252 12.779 1.00 94.00 100 ARG A O 1
ATOM 844 N N . GLU A 1 101 ? -14.071 6.027 10.966 1.00 94.50 101 GLU A N 1
ATOM 845 C CA . GLU A 1 101 ? -13.659 7.437 11.072 1.00 94.50 101 GLU A CA 1
ATOM 846 C C . GLU A 1 101 ? -12.131 7.614 11.049 1.00 94.50 101 GLU A C 1
ATOM 848 O O . GLU A 1 101 ? -11.581 8.560 11.608 1.00 94.50 101 GLU A O 1
ATOM 853 N N . SER A 1 102 ? -11.440 6.664 10.418 1.00 91.62 102 SER A N 1
ATOM 854 C CA . SER A 1 102 ? -9.984 6.615 10.345 1.00 91.62 102 SER A CA 1
ATOM 855 C C . SER A 1 102 ? -9.471 7.167 9.018 1.00 91.62 102 SER A C 1
ATOM 857 O O . SER A 1 102 ? -10.112 7.015 7.975 1.00 91.62 102 SER A O 1
ATOM 859 N N . THR A 1 103 ? -8.286 7.773 9.044 1.00 92.69 103 THR A N 1
ATOM 860 C CA . THR A 1 103 ? -7.568 8.202 7.838 1.00 92.69 103 THR A CA 1
ATOM 861 C C . THR A 1 103 ? -6.708 7.061 7.301 1.00 92.69 103 THR A C 1
ATOM 863 O O . THR A 1 103 ? -6.297 6.166 8.046 1.00 92.69 103 THR A O 1
ATOM 866 N N . VAL A 1 104 ? -6.463 7.057 5.988 1.00 95.56 104 VAL A N 1
ATOM 867 C CA . VAL A 1 104 ? -5.713 5.986 5.320 1.00 95.56 104 VAL A CA 1
ATOM 868 C C . VAL A 1 104 ? -4.736 6.576 4.315 1.00 95.56 104 VAL A C 1
ATOM 870 O O . VAL A 1 104 ? -5.131 7.420 3.515 1.00 95.56 104 VAL A O 1
ATOM 873 N N . LEU A 1 105 ? -3.500 6.081 4.338 1.00 95.62 105 LEU A N 1
ATOM 874 C CA . LEU A 1 105 ? -2.490 6.289 3.299 1.00 95.62 105 LEU A CA 1
ATOM 875 C C . LEU A 1 105 ? -2.071 4.946 2.702 1.00 95.62 105 LEU A C 1
ATOM 877 O O . LEU A 1 105 ? -2.039 3.926 3.399 1.00 95.62 105 LEU A O 1
ATOM 881 N N . LEU A 1 106 ? -1.715 4.951 1.423 1.00 97.75 106 LEU A N 1
ATOM 882 C CA . LEU A 1 106 ? -1.019 3.848 0.772 1.00 97.75 106 LEU A CA 1
ATOM 883 C C . LEU A 1 106 ? 0.472 4.160 0.785 1.00 97.75 106 LEU A C 1
ATOM 885 O O . LEU A 1 106 ? 0.863 5.282 0.489 1.00 97.75 106 LEU A O 1
ATOM 889 N N . ALA A 1 107 ? 1.311 3.189 1.122 1.00 96.06 107 ALA A N 1
ATOM 890 C CA . ALA A 1 107 ? 2.749 3.413 1.164 1.00 96.06 107 ALA A CA 1
ATOM 891 C C . ALA A 1 107 ? 3.537 2.241 0.595 1.00 96.06 107 ALA A C 1
ATOM 893 O O . ALA A 1 107 ? 3.111 1.088 0.651 1.00 96.06 107 ALA A O 1
ATOM 894 N N . ASP A 1 108 ? 4.740 2.543 0.131 1.00 94.50 108 ASP A N 1
ATOM 895 C CA . ASP A 1 108 ? 5.770 1.556 -0.152 1.00 94.50 108 ASP A CA 1
ATOM 896 C C . ASP A 1 108 ? 7.145 2.100 0.262 1.00 94.50 108 ASP A C 1
ATOM 898 O O . ASP A 1 108 ? 7.258 3.188 0.816 1.00 94.50 108 ASP A O 1
ATOM 902 N N . THR A 1 109 ? 8.188 1.302 0.069 1.00 90.88 109 THR A N 1
ATOM 903 C CA . THR A 1 109 ? 9.591 1.670 0.267 1.00 90.88 109 THR A CA 1
ATOM 904 C C . THR A 1 109 ? 10.309 1.636 -1.067 1.00 90.88 109 THR A C 1
ATOM 906 O O . THR A 1 109 ? 10.009 0.781 -1.905 1.00 90.88 109 THR A O 1
ATOM 909 N N . ASN A 1 110 ? 11.275 2.534 -1.234 1.00 93.94 110 ASN A N 1
ATOM 910 C CA . ASN A 1 110 ? 12.122 2.557 -2.415 1.00 93.94 110 ASN A CA 1
ATOM 911 C C . ASN A 1 110 ? 12.968 1.282 -2.533 1.00 93.94 110 ASN A C 1
ATOM 913 O O . ASN A 1 110 ? 13.216 0.562 -1.561 1.00 93.94 110 ASN A O 1
ATOM 917 N N . THR A 1 111 ? 13.377 0.986 -3.759 1.00 92.12 111 THR A N 1
ATOM 918 C CA . THR A 1 111 ? 14.182 -0.177 -4.119 1.00 92.12 111 THR A CA 1
ATOM 919 C C . THR A 1 111 ? 15.644 0.218 -4.275 1.00 92.12 111 THR A C 1
ATOM 921 O O . THR A 1 111 ? 15.958 1.283 -4.794 1.00 92.12 111 THR A O 1
ATOM 924 N N . LEU A 1 112 ? 16.561 -0.678 -3.904 1.00 89.94 112 LEU A N 1
ATOM 925 C CA . LEU A 1 112 ? 18.001 -0.465 -4.115 1.00 89.94 112 LEU A CA 1
ATOM 926 C C . LEU A 1 112 ? 18.450 -0.758 -5.556 1.00 89.94 112 LEU A C 1
ATOM 928 O O . LEU A 1 112 ? 19.521 -0.327 -5.979 1.00 89.94 112 LEU A O 1
ATOM 932 N N . TYR A 1 113 ? 17.657 -1.520 -6.312 1.00 90.44 113 TYR A N 1
ATOM 933 C CA . TYR A 1 113 ? 17.936 -1.818 -7.715 1.00 90.44 113 TYR A CA 1
ATOM 934 C C . TYR A 1 113 ? 17.439 -0.700 -8.627 1.00 90.44 113 TYR A C 1
ATOM 936 O O . TYR A 1 113 ? 16.453 -0.038 -8.316 1.00 90.44 113 TYR A O 1
ATOM 944 N N . LYS A 1 114 ? 18.106 -0.527 -9.775 1.00 92.75 114 LYS A N 1
ATOM 945 C CA . LYS A 1 114 ? 17.781 0.505 -10.768 1.00 92.75 114 LYS A CA 1
ATOM 946 C C . LYS A 1 114 ? 16.336 0.385 -11.261 1.00 92.75 114 LYS A C 1
ATOM 948 O O . LYS A 1 114 ? 15.891 -0.707 -11.601 1.00 92.75 114 LYS A O 1
ATOM 953 N N . GLY A 1 115 ? 15.659 1.525 -11.355 1.00 93.94 115 GLY A N 1
ATOM 954 C CA . GLY A 1 115 ? 14.281 1.648 -11.828 1.00 93.94 115 GLY A CA 1
ATOM 955 C C . GLY A 1 115 ? 13.591 2.872 -11.225 1.00 93.94 115 GLY A C 1
ATOM 956 O O . GLY A 1 115 ? 14.172 3.578 -10.396 1.00 93.94 115 GLY A O 1
ATOM 957 N N . ARG A 1 116 ? 12.331 3.104 -11.603 1.00 96.56 116 ARG A N 1
ATOM 958 C CA . ARG A 1 116 ? 11.532 4.249 -11.122 1.00 96.56 116 ARG A CA 1
ATOM 959 C C . ARG A 1 116 ? 11.162 4.175 -9.640 1.00 96.56 116 ARG A C 1
ATOM 961 O O . ARG A 1 116 ? 10.749 5.162 -9.056 1.00 96.56 116 ARG A O 1
ATOM 968 N N . ARG A 1 117 ? 11.377 3.027 -8.997 1.00 96.25 117 ARG A N 1
ATOM 969 C CA . ARG A 1 117 ? 11.166 2.842 -7.554 1.00 96.25 117 ARG A CA 1
ATOM 970 C C . ARG A 1 117 ? 12.390 3.161 -6.697 1.00 96.25 117 ARG A C 1
ATOM 972 O O . ARG A 1 117 ? 12.347 2.965 -5.490 1.00 96.25 117 ARG A O 1
ATOM 979 N N . THR A 1 118 ? 13.475 3.660 -7.289 1.00 95.25 118 THR A N 1
ATOM 980 C CA . THR A 1 118 ? 14.713 4.010 -6.561 1.00 95.25 118 THR A CA 1
ATOM 981 C C . THR A 1 118 ? 14.632 5.298 -5.751 1.00 95.25 118 THR A C 1
ATOM 983 O O . THR A 1 118 ? 15.498 5.548 -4.917 1.00 95.25 118 THR A O 1
ATOM 986 N N . ASN A 1 119 ? 13.638 6.146 -6.007 1.00 95.25 119 ASN A N 1
ATOM 987 C CA . ASN A 1 119 ? 13.433 7.388 -5.277 1.00 95.25 119 ASN A CA 1
ATOM 988 C C . ASN A 1 119 ? 11.941 7.697 -5.165 1.00 95.25 119 ASN A C 1
ATOM 990 O O . ASN A 1 119 ? 11.147 7.282 -6.007 1.00 95.25 119 ASN A O 1
ATOM 994 N N . SER A 1 120 ? 11.570 8.460 -4.140 1.00 96.25 120 SER A N 1
ATOM 995 C CA . SER A 1 120 ? 10.164 8.650 -3.787 1.00 96.25 120 SER A CA 1
ATOM 996 C C . SER A 1 120 ? 9.359 9.389 -4.845 1.00 96.25 120 SER A C 1
ATOM 998 O O . SER A 1 120 ? 8.188 9.072 -5.025 1.00 96.25 120 SER A O 1
ATOM 1000 N N . LYS A 1 121 ? 9.964 10.356 -5.545 1.00 96.62 121 LYS A N 1
ATOM 1001 C CA . LYS A 1 121 ? 9.264 11.153 -6.555 1.00 96.62 121 LYS A CA 1
ATOM 1002 C C . LYS A 1 121 ? 8.816 10.268 -7.717 1.00 96.62 121 LYS A C 1
ATOM 1004 O O . LYS A 1 121 ? 7.618 10.137 -7.949 1.00 96.62 121 LYS A O 1
ATOM 1009 N N . ASP A 1 122 ? 9.765 9.603 -8.369 1.00 97.69 122 ASP A N 1
ATOM 1010 C CA . ASP A 1 122 ? 9.477 8.766 -9.537 1.00 97.69 122 ASP A CA 1
ATOM 1011 C C . ASP A 1 122 ? 8.590 7.564 -9.162 1.00 97.69 122 ASP A C 1
ATOM 1013 O O . ASP A 1 122 ? 7.794 7.091 -9.973 1.00 97.69 122 ASP A O 1
ATOM 1017 N N . HIS A 1 123 ? 8.692 7.084 -7.917 1.00 97.81 123 HIS A N 1
ATOM 1018 C CA . HIS A 1 123 ? 7.869 5.992 -7.401 1.00 97.81 123 HIS A CA 1
ATOM 1019 C C . HIS A 1 123 ? 6.409 6.420 -7.203 1.00 97.81 123 HIS A C 1
ATOM 1021 O O . HIS A 1 123 ? 5.503 5.657 -7.538 1.00 97.81 123 HIS A O 1
ATOM 1027 N N . MET A 1 124 ? 6.163 7.630 -6.687 1.00 98.06 124 MET A N 1
ATOM 1028 C CA . MET A 1 124 ? 4.808 8.185 -6.589 1.00 98.06 124 MET A CA 1
ATOM 1029 C C . MET A 1 124 ? 4.203 8.411 -7.978 1.00 98.06 124 MET A C 1
ATOM 1031 O O . MET A 1 124 ? 3.067 8.002 -8.200 1.00 98.06 124 MET A O 1
ATOM 1035 N N . GLU A 1 125 ? 4.975 8.958 -8.923 1.00 98.25 125 GLU A N 1
ATOM 1036 C CA . GLU A 1 125 ? 4.537 9.125 -10.319 1.00 98.25 125 GLU A CA 1
ATOM 1037 C C . GLU A 1 125 ? 4.181 7.773 -10.962 1.00 98.25 125 GLU A C 1
ATOM 1039 O O . GLU A 1 125 ? 3.118 7.624 -11.561 1.00 98.25 125 GLU A O 1
ATOM 1044 N N . LEU A 1 126 ? 5.012 6.742 -10.766 1.00 98.31 126 LEU A N 1
ATOM 1045 C CA . LEU A 1 126 ? 4.721 5.388 -11.246 1.00 98.31 126 LEU A CA 1
ATOM 1046 C C . LEU A 1 126 ? 3.438 4.813 -10.620 1.00 98.31 126 LEU A C 1
ATOM 1048 O O . LEU A 1 126 ? 2.662 4.130 -11.291 1.00 98.31 126 LEU A O 1
ATOM 1052 N N . ALA A 1 127 ? 3.206 5.055 -9.327 1.00 98.19 127 ALA A N 1
ATOM 1053 C CA . ALA A 1 127 ? 1.989 4.607 -8.657 1.00 98.19 127 ALA A CA 1
ATOM 1054 C C . ALA A 1 127 ? 0.743 5.295 -9.245 1.00 98.19 127 ALA A C 1
ATOM 1056 O O . ALA A 1 127 ? -0.260 4.626 -9.506 1.00 98.19 127 ALA A O 1
ATOM 1057 N N . GLU A 1 128 ? 0.815 6.599 -9.508 1.00 98.06 128 GLU A N 1
ATOM 1058 C CA . GLU A 1 128 ? -0.254 7.359 -10.157 1.00 98.06 128 GLU A CA 1
ATOM 1059 C C . GLU A 1 128 ? -0.544 6.846 -11.576 1.00 98.06 128 GLU A C 1
ATOM 1061 O O . GLU A 1 128 ? -1.700 6.567 -11.897 1.00 98.06 128 GLU A O 1
ATOM 1066 N N . GLU A 1 129 ? 0.488 6.596 -12.389 1.00 97.88 129 GLU A N 1
ATOM 1067 C CA . GLU A 1 129 ? 0.351 6.001 -13.730 1.00 97.88 129 GLU A CA 1
ATOM 1068 C C . GLU A 1 129 ? -0.319 4.618 -13.701 1.00 97.88 129 GLU A C 1
ATOM 1070 O O . GLU A 1 129 ? -1.086 4.251 -14.594 1.00 97.88 129 GLU A O 1
ATOM 1075 N N . HIS A 1 130 ? -0.081 3.844 -12.642 1.00 98.12 130 HIS A N 1
ATOM 1076 C CA . HIS A 1 130 ? -0.748 2.565 -12.396 1.00 98.12 130 HIS A CA 1
ATOM 1077 C C . HIS A 1 130 ? -2.170 2.700 -11.818 1.00 98.12 130 HIS A C 1
ATOM 1079 O O . HIS A 1 130 ? -2.854 1.693 -11.586 1.00 98.12 130 HIS A O 1
ATOM 1085 N N . GLY A 1 131 ? -2.646 3.931 -11.627 1.00 97.69 131 GLY A N 1
ATOM 1086 C CA . GLY A 1 131 ? -3.993 4.271 -11.183 1.00 97.69 131 GLY A CA 1
ATOM 1087 C C . GLY A 1 131 ? -4.169 4.294 -9.667 1.00 97.69 131 GLY A C 1
ATOM 1088 O O . GLY A 1 131 ? -5.303 4.188 -9.195 1.00 97.69 131 GLY A O 1
ATOM 1089 N N . PHE A 1 132 ? -3.093 4.390 -8.883 1.00 98.31 132 PHE A N 1
ATOM 1090 C CA . PHE A 1 132 ? -3.169 4.556 -7.428 1.00 98.31 132 PHE A CA 1
ATOM 1091 C C . PHE A 1 132 ? -3.398 6.019 -7.045 1.00 98.31 132 PHE A C 1
ATOM 1093 O O . PHE A 1 132 ? -2.582 6.636 -6.372 1.00 98.31 132 PHE A O 1
ATOM 1100 N N . THR A 1 133 ? -4.539 6.556 -7.469 1.00 98.25 133 THR A N 1
ATOM 1101 C CA . THR A 1 133 ? -4.979 7.912 -7.124 1.00 98.25 133 THR A CA 1
ATOM 1102 C C . THR A 1 133 ? -6.034 7.882 -6.014 1.00 98.25 133 THR A C 1
ATOM 1104 O O . THR A 1 133 ? -6.683 6.842 -5.807 1.00 98.25 133 THR A O 1
ATOM 1107 N N . PRO A 1 134 ? -6.278 9.002 -5.313 1.00 97.88 134 PRO A N 1
ATOM 1108 C CA . PRO A 1 134 ? -7.340 9.101 -4.312 1.00 97.88 134 PRO A CA 1
ATOM 1109 C C . PRO A 1 134 ? -8.722 8.711 -4.848 1.00 97.88 134 PRO A C 1
ATOM 1111 O O . PRO A 1 134 ? -9.508 8.086 -4.134 1.00 97.88 134 PRO A O 1
ATOM 1114 N N . GLU A 1 135 ? -9.013 9.006 -6.113 1.00 98.06 135 GLU A N 1
ATOM 1115 C CA . GLU A 1 135 ? -10.298 8.727 -6.757 1.00 98.06 135 GLU A CA 1
ATOM 1116 C C . GLU A 1 135 ? -10.499 7.225 -6.994 1.00 98.06 135 GLU A C 1
ATOM 1118 O O . GLU A 1 135 ? -11.587 6.688 -6.762 1.00 98.06 135 GLU A O 1
ATOM 1123 N N . ILE A 1 136 ? -9.452 6.523 -7.441 1.00 98.06 136 ILE A N 1
ATOM 1124 C CA . ILE A 1 136 ? -9.539 5.108 -7.832 1.00 98.06 136 ILE A CA 1
ATOM 1125 C C . ILE A 1 136 ? -9.255 4.183 -6.645 1.00 98.06 136 ILE A C 1
ATOM 1127 O O . ILE A 1 136 ? -9.973 3.198 -6.445 1.00 98.06 136 ILE A O 1
ATOM 1131 N N . ALA A 1 137 ? -8.213 4.480 -5.868 1.00 98.00 137 ALA A N 1
ATOM 1132 C CA . ALA A 1 137 ? -7.757 3.666 -4.745 1.00 98.00 137 ALA A CA 1
ATOM 1133 C C . ALA A 1 137 ? -8.370 4.096 -3.403 1.00 98.00 137 ALA A C 1
ATOM 1135 O O . ALA A 1 137 ? -8.348 3.329 -2.441 1.00 98.00 137 ALA A O 1
ATOM 1136 N N . GLY A 1 138 ? -8.959 5.293 -3.329 1.00 97.81 138 GLY A N 1
ATOM 1137 C CA . GLY A 1 138 ? -9.617 5.809 -2.129 1.00 97.81 138 GLY A CA 1
ATOM 1138 C C . GLY A 1 138 ? -8.679 6.461 -1.112 1.00 97.81 138 GLY A C 1
ATOM 1139 O O . GLY A 1 138 ? -9.171 6.910 -0.074 1.00 97.81 138 GLY A O 1
ATOM 1140 N N . ALA A 1 139 ? -7.369 6.497 -1.355 1.00 97.75 139 ALA A N 1
ATOM 1141 C CA . ALA A 1 139 ? -6.359 7.042 -0.449 1.00 97.75 139 ALA A CA 1
ATOM 1142 C C . ALA A 1 139 ? -5.148 7.573 -1.228 1.00 97.75 139 ALA A C 1
ATOM 1144 O O . ALA A 1 139 ? -4.835 7.058 -2.299 1.00 97.75 139 ALA A O 1
ATOM 1145 N N . GLU A 1 140 ? -4.477 8.568 -0.650 1.00 97.88 140 GLU A N 1
ATOM 1146 C CA . GLU A 1 140 ? -3.222 9.127 -1.163 1.00 97.88 140 GLU A CA 1
ATOM 1147 C C . GLU A 1 140 ? -2.088 8.103 -1.076 1.00 97.88 140 GLU A C 1
ATOM 1149 O O . GLU A 1 140 ? -2.013 7.319 -0.118 1.00 97.88 140 GLU A O 1
ATOM 1154 N N . VAL A 1 141 ? -1.177 8.152 -2.046 1.00 98.12 141 VAL A N 1
ATOM 1155 C CA . VAL A 1 141 ? 0.098 7.433 -1.990 1.00 98.12 141 VAL A CA 1
ATOM 1156 C C . VAL A 1 141 ? 1.139 8.316 -1.310 1.00 98.12 141 VAL A C 1
ATOM 1158 O O . VAL A 1 141 ? 1.294 9.488 -1.634 1.00 98.12 141 VAL A O 1
ATOM 1161 N N . PHE A 1 142 ? 1.886 7.736 -0.378 1.00 95.06 142 PHE A N 1
ATOM 1162 C CA . PHE A 1 142 ? 3.016 8.375 0.275 1.00 95.06 142 PHE A CA 1
ATOM 1163 C C . PHE A 1 142 ? 4.211 7.425 0.303 1.00 95.06 142 PHE A C 1
ATOM 1165 O O . PHE A 1 142 ? 4.156 6.354 0.913 1.00 95.06 142 PHE A O 1
ATOM 1172 N N . ILE A 1 143 ? 5.309 7.834 -0.330 1.00 95.62 143 ILE A N 1
ATOM 1173 C CA . ILE A 1 143 ? 6.578 7.105 -0.305 1.00 95.62 143 ILE A CA 1
ATOM 1174 C C . ILE A 1 143 ? 7.572 7.895 0.55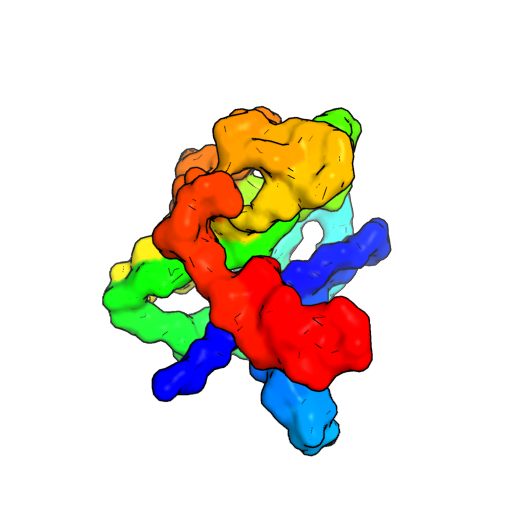5 1.00 95.62 143 ILE A C 1
ATOM 1176 O O . ILE A 1 143 ? 7.998 8.976 0.135 1.00 95.62 143 ILE A O 1
ATOM 1180 N N . PRO A 1 144 ? 7.961 7.397 1.745 1.00 90.31 144 PRO A N 1
ATOM 1181 C CA . PRO A 1 144 ? 8.962 8.062 2.573 1.00 90.31 144 PRO A CA 1
ATOM 1182 C C . PRO A 1 144 ? 10.275 8.229 1.802 1.00 90.31 144 PRO A C 1
ATOM 1184 O O . PRO A 1 144 ? 10.748 7.283 1.175 1.00 90.31 144 PRO A O 1
ATOM 1187 N N . ASP A 1 145 ? 10.846 9.431 1.830 1.00 89.75 145 ASP A N 1
ATOM 1188 C CA . ASP A 1 145 ? 12.156 9.718 1.235 1.00 89.75 145 ASP A CA 1
ATOM 1189 C C . ASP A 1 145 ? 13.256 9.189 2.151 1.00 89.75 145 ASP A C 1
ATOM 1191 O O . ASP A 1 145 ? 13.508 9.744 3.220 1.00 89.75 145 ASP A O 1
ATOM 1195 N N . ASP A 1 146 ? 13.892 8.104 1.730 1.00 82.94 146 ASP A N 1
ATOM 1196 C CA . ASP A 1 146 ? 14.935 7.387 2.458 1.00 82.94 146 ASP A CA 1
ATOM 1197 C C . ASP A 1 146 ? 16.265 8.152 2.540 1.00 82.94 146 ASP A C 1
ATOM 1199 O O . ASP A 1 146 ? 17.174 7.740 3.258 1.00 82.94 146 ASP A O 1
ATOM 1203 N N . ARG A 1 147 ? 16.373 9.308 1.872 1.00 84.94 147 ARG A N 1
ATOM 1204 C CA . ARG A 1 147 ? 17.508 10.235 2.014 1.00 84.94 147 ARG A CA 1
ATOM 1205 C C . ARG A 1 147 ? 17.367 11.166 3.215 1.00 84.94 147 ARG A C 1
ATOM 1207 O O . ARG A 1 147 ? 18.336 11.825 3.583 1.00 84.94 147 ARG A O 1
ATOM 1214 N N . LYS A 1 148 ? 16.173 11.247 3.802 1.00 86.38 148 LYS A N 1
ATOM 1215 C CA . LYS A 1 148 ? 15.871 12.109 4.944 1.00 86.38 148 LYS A CA 1
ATOM 1216 C C . LYS A 1 148 ? 15.970 11.319 6.243 1.00 86.38 148 LYS A C 1
ATOM 1218 O O . LYS A 1 148 ? 15.312 10.289 6.391 1.00 86.38 148 LYS A O 1
ATOM 1223 N N . GLU A 1 149 ? 16.780 11.801 7.182 1.00 84.75 149 GLU A N 1
ATOM 1224 C CA . GLU A 1 149 ? 17.058 11.105 8.446 1.00 84.75 149 GLU A CA 1
ATOM 1225 C C . GLU A 1 149 ? 15.801 10.860 9.285 1.00 84.75 149 GLU A C 1
ATOM 1227 O O . GLU A 1 149 ? 15.698 9.839 9.959 1.00 84.75 149 GLU A O 1
ATOM 1232 N N . GLU A 1 150 ? 14.802 11.738 9.195 1.00 86.88 150 GLU A N 1
ATOM 1233 C CA . GLU A 1 150 ? 13.530 11.589 9.901 1.00 86.88 150 GLU A CA 1
ATOM 1234 C C . GLU A 1 150 ? 12.665 10.413 9.406 1.00 86.88 150 GLU A C 1
ATOM 1236 O O . GLU A 1 150 ? 11.739 9.998 10.106 1.00 86.88 150 GLU A O 1
ATOM 1241 N N . ASN A 1 151 ? 12.955 9.862 8.221 1.00 84.31 151 ASN A N 1
ATOM 1242 C CA . ASN A 1 151 ? 12.157 8.806 7.592 1.00 84.31 151 ASN A CA 1
ATOM 1243 C C . ASN A 1 151 ? 12.689 7.390 7.838 1.00 84.31 151 ASN A C 1
ATOM 1245 O O . ASN A 1 151 ? 11.989 6.421 7.531 1.00 84.31 151 ASN A O 1
ATOM 1249 N N . PHE A 1 152 ? 13.888 7.243 8.404 1.00 82.06 152 PHE A N 1
ATOM 1250 C CA . PHE A 1 152 ? 14.444 5.943 8.767 1.00 82.06 152 PHE A CA 1
ATOM 1251 C C . PHE A 1 152 ? 14.862 5.906 10.233 1.00 82.06 152 PHE A C 1
ATOM 1253 O O . PHE A 1 152 ? 14.999 6.920 10.914 1.00 82.06 152 PHE A O 1
ATOM 1260 N N . LYS A 1 153 ? 15.031 4.696 10.759 1.00 82.56 153 LYS A N 1
ATOM 1261 C CA . LYS A 1 153 ? 15.522 4.500 12.118 1.00 82.56 153 LYS A CA 1
ATOM 1262 C C . LYS A 1 153 ? 16.515 3.362 12.116 1.00 82.56 153 LYS A C 1
ATOM 1264 O O . LYS A 1 153 ? 16.152 2.242 11.776 1.00 82.56 153 LYS A O 1
ATOM 1269 N N . GLU A 1 154 ? 17.723 3.634 12.597 1.00 84.31 154 GLU A N 1
ATOM 1270 C CA . GLU A 1 154 ? 18.698 2.574 12.819 1.00 84.31 154 GLU A CA 1
ATOM 1271 C C . GLU A 1 154 ? 18.169 1.571 13.850 1.00 84.31 154 GLU A C 1
ATOM 1273 O O . GLU A 1 154 ? 17.796 1.923 14.976 1.00 84.31 154 GLU A O 1
ATOM 1278 N N . VAL A 1 155 ? 18.156 0.302 13.461 1.00 87.50 155 VAL A N 1
ATOM 1279 C CA . VAL A 1 155 ? 17.836 -0.820 14.334 1.00 87.50 155 VAL A CA 1
ATOM 1280 C C . VAL A 1 155 ? 19.121 -1.587 14.594 1.00 87.50 155 VAL A C 1
ATOM 1282 O O . VAL A 1 155 ? 19.794 -2.044 13.670 1.00 87.50 155 VAL A O 1
ATOM 1285 N N . VAL A 1 156 ? 19.474 -1.734 15.869 1.00 89.31 156 VAL A N 1
ATOM 1286 C CA . VAL A 1 156 ? 20.580 -2.605 16.271 1.00 89.31 156 VAL A CA 1
ATOM 1287 C C . VAL A 1 156 ? 20.123 -4.049 16.093 1.00 89.31 156 VAL A C 1
ATOM 1289 O O . VAL A 1 156 ? 19.111 -4.451 16.665 1.00 89.31 156 VAL A O 1
ATOM 1292 N N . VAL A 1 157 ? 20.854 -4.804 15.276 1.00 89.44 157 VAL A N 1
ATOM 1293 C CA . VAL A 1 157 ? 20.547 -6.210 14.960 1.00 89.44 157 VAL A CA 1
ATOM 1294 C C . VAL A 1 157 ? 21.603 -7.150 15.546 1.00 89.44 157 VAL A C 1
ATOM 1296 O O . VAL A 1 157 ? 21.311 -8.318 15.769 1.00 89.44 157 VAL A O 1
ATOM 1299 N N . ASP A 1 158 ? 22.810 -6.628 15.807 1.00 88.56 158 ASP A N 1
ATOM 1300 C CA . ASP A 1 158 ? 23.979 -7.360 16.322 1.00 88.56 158 ASP A CA 1
ATOM 1301 C C . ASP A 1 158 ?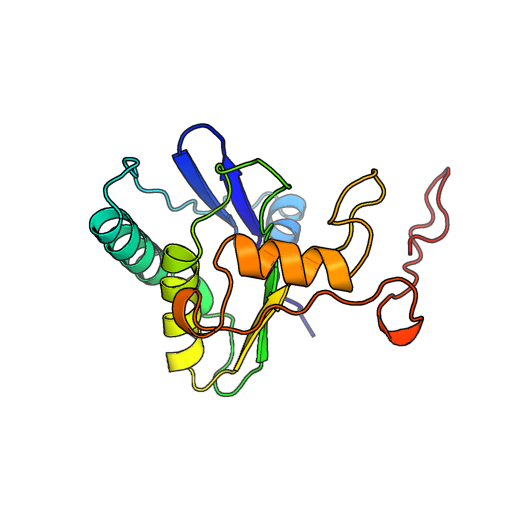 24.264 -8.691 15.597 1.00 88.56 158 ASP A C 1
ATOM 1303 O O . ASP A 1 158 ? 24.651 -9.696 16.189 1.00 88.56 158 ASP A O 1
ATOM 1307 N N . GLY A 1 159 ? 24.079 -8.702 14.276 1.00 88.81 159 GLY A N 1
ATOM 1308 C CA . GLY A 1 159 ? 24.425 -9.845 13.438 1.00 88.81 159 GLY A CA 1
ATOM 1309 C C . GLY A 1 159 ? 25.937 -9.992 13.249 1.00 88.81 159 GLY A C 1
ATOM 1310 O O . GLY A 1 159 ? 26.724 -9.120 13.618 1.00 88.81 159 GLY A O 1
ATOM 1311 N N . GLU A 1 160 ? 26.354 -11.091 12.623 1.00 93.31 160 GLU A N 1
ATOM 1312 C CA . GLU A 1 160 ? 27.763 -11.352 12.288 1.00 93.31 160 GLU A CA 1
ATOM 1313 C C . GLU A 1 160 ? 28.330 -10.284 11.336 1.00 93.31 160 GLU A C 1
ATOM 1315 O O . GLU A 1 160 ? 29.364 -9.685 11.618 1.00 93.31 160 GLU A O 1
ATOM 1320 N N . TYR A 1 161 ? 27.595 -9.976 10.261 1.00 91.56 161 TYR A N 1
ATOM 13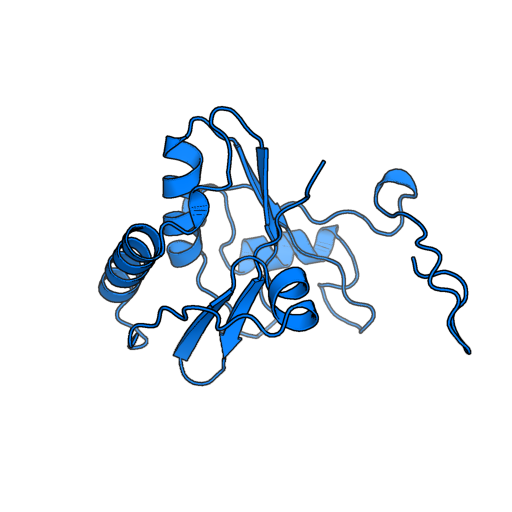21 C CA . TYR A 1 161 ? 28.015 -9.025 9.222 1.00 91.56 161 TYR A CA 1
ATOM 1322 C C . TYR A 1 161 ? 27.362 -7.644 9.345 1.00 91.56 161 TYR A C 1
ATOM 1324 O O . TYR A 1 161 ? 27.897 -6.654 8.854 1.00 91.56 161 TYR A O 1
ATOM 1332 N N . ILE A 1 162 ? 26.194 -7.559 9.988 1.00 89.38 162 ILE A N 1
ATOM 1333 C CA . ILE A 1 162 ? 25.410 -6.324 10.099 1.00 89.38 162 ILE A CA 1
ATOM 1334 C C . ILE A 1 162 ? 25.133 -6.054 11.572 1.00 89.38 162 ILE A C 1
ATOM 1336 O O . ILE A 1 162 ? 24.309 -6.717 12.200 1.00 89.38 162 ILE A O 1
ATOM 1340 N N . LYS A 1 163 ? 25.804 -5.041 12.122 1.00 87.94 163 LYS A N 1
ATOM 1341 C CA . LYS A 1 163 ? 25.597 -4.603 13.511 1.00 87.94 163 LYS A CA 1
ATOM 1342 C C . LYS A 1 163 ? 24.394 -3.679 13.662 1.00 87.94 163 LYS A C 1
ATOM 1344 O O . LYS A 1 163 ? 23.644 -3.784 14.634 1.00 87.94 163 LYS A O 1
ATOM 1349 N N . LYS A 1 164 ? 24.179 -2.821 12.667 1.00 87.69 164 LYS A N 1
ATOM 1350 C CA . LYS A 1 164 ? 23.054 -1.892 12.578 1.00 87.69 164 LYS A CA 1
ATOM 1351 C C . LYS A 1 164 ? 22.444 -1.969 11.184 1.00 87.69 164 LYS A C 1
ATOM 1353 O O . LYS A 1 164 ? 23.177 -1.895 10.202 1.00 87.69 164 LYS A O 1
ATOM 1358 N N . ALA A 1 165 ? 21.128 -2.114 11.118 1.00 82.25 165 ALA A N 1
ATOM 1359 C CA . ALA A 1 165 ? 20.357 -1.992 9.889 1.00 82.25 165 ALA A CA 1
ATOM 1360 C C . ALA A 1 165 ? 19.707 -0.606 9.841 1.00 82.25 165 ALA A C 1
ATOM 1362 O O . ALA A 1 165 ? 19.230 -0.121 10.870 1.00 82.25 165 ALA A O 1
ATOM 1363 N N . LYS A 1 166 ? 19.726 0.015 8.663 1.00 68.19 166 LYS A N 1
ATOM 1364 C CA . LYS A 1 166 ? 18.974 1.237 8.363 1.00 68.19 166 LYS A CA 1
ATOM 1365 C C . LYS A 1 166 ? 17.617 0.878 7.775 1.00 68.19 166 LYS A C 1
ATOM 1367 O O . LYS A 1 166 ? 17.561 -0.148 7.059 1.00 68.19 166 LYS A O 1
#

Foldseek 3Di:
DDDWDWDWDDDPVQWTWIWTPVVVCVVVVNDTDTDTDHDDPPPLVVLLVVLLVSCVVVVRCVVQAQAEEEEAEAQLAFVPDLPGDQLQSLLSVQVVSVVSVYAYEYEYEADPDDGLSNFFPSRQVSSVVSPNDCVRNVHYYGYQGPVDPVRDDWDQPCDPVDRIDD

pLDDT: mean 83.2, std 20.07, range [28.08, 98.31]